Protein AF-A0A9D6I1W1-F1 (afdb_monomer)

Sequence (141 aa):
MDHDEIATLREELRDRFGPVPDEAEGLLIVSELRALGQRLGLETVVVRGNEARLVFRATATPRLAGLTAALDQVQFAAEVRRTVPLALRLTRLGGLDTGPGLVRAMAQAVGDGGTGGTPGESFGGSAPAGAVSNPAPPRLR

Nearest PDB structures (foldseek):
  6x50-assembly1_A  TM=6.807E-01  e=2.563E-03  Escherichia coli
  2byl-assembly1_B  TM=5.741E-01  e=1.421E-01  Homo sapiens
  7lom-assembly1_A  TM=5.620E-01  e=2.048E-01  Homo sap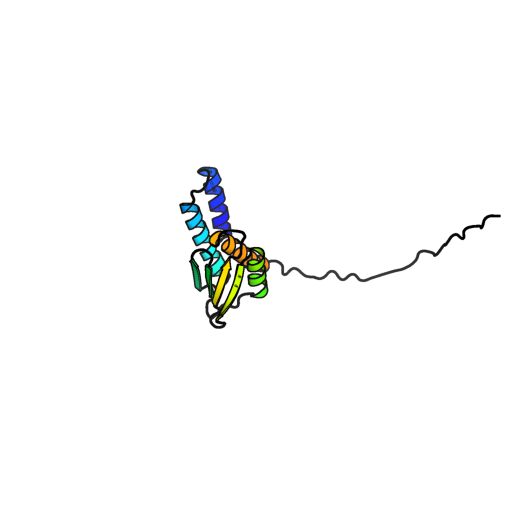iens
  3i5t-assembly1_A  TM=3.674E-01  e=3.999E-01  Cereibacter sphaeroides 2.4.1
  4rf6-assembly1_A  TM=4.831E-01  e=1.435E+00  Anthopleura japonica

pLDDT: mean 85.22, std 18.53, range [35.59, 98.25]

Radius of gyration: 25.31 Å; Cα contacts (8 Å, |Δi|>4): 171; chains: 1; bounding box: 54×83×42 Å

Mean predicted aligned error: 10.94 Å

Secondary structure (DSSP, 8-state):
--HHHHHHHHHHHHHHHSSPPHHHHHHHHHHHHHHHHHHTTEEEEEEETTEEEEEE-TT----HHHHHHHHHHTTEEEEEEEETTEEEEEEE-SSS-HHHHHHHHHHHHHHTTS-------------------PPPPPPP-

Foldseek 3Di:
DALVVLVVVCVVCCVPPNHDDPVRVVVSLVVLCVRLCVLQQWPDWDDDWQKIKTWHDQPGDAPVVLLVVLLVVQQWDWDFPDVRRTMIMIGHPDHDTPSVSSSRSSVRSSCVVPPPDDPDDDDDDDDDDDDDDDDDDDDDD

Structure (mmCIF, N/CA/C/O backbone):
data_AF-A0A9D6I1W1-F1
#
_entry.id   AF-A0A9D6I1W1-F1
#
loop_
_atom_site.group_PDB
_atom_site.id
_atom_site.type_symbol
_atom_site.label_atom_id
_atom_site.label_alt_id
_atom_site.label_comp_id
_atom_site.label_asym_id
_atom_site.label_entity_id
_atom_site.label_seq_id
_atom_site.pdbx_PDB_ins_code
_atom_site.Cartn_x
_atom_site.Cartn_y
_atom_site.Cartn_z
_atom_site.occupancy
_atom_site.B_iso_or_equiv
_atom_site.auth_seq_id
_atom_site.au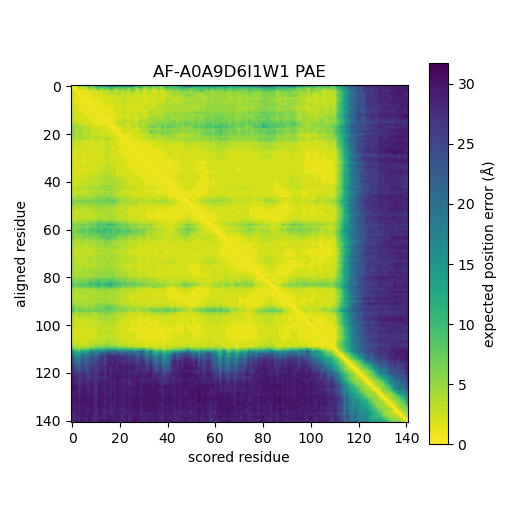th_comp_id
_atom_site.auth_asym_id
_atom_site.auth_atom_id
_atom_site.pdbx_PDB_model_num
ATOM 1 N N . MET A 1 1 ? -14.735 -3.892 -6.369 1.00 70.75 1 MET A N 1
ATOM 2 C CA . MET A 1 1 ? -14.815 -2.701 -5.519 1.00 70.75 1 MET A CA 1
ATOM 3 C C . MET A 1 1 ? -13.580 -1.878 -5.803 1.00 70.75 1 MET A C 1
ATOM 5 O O . MET A 1 1 ? -12.488 -2.448 -5.798 1.00 70.75 1 MET A O 1
ATOM 9 N N . ASP A 1 2 ? -13.767 -0.620 -6.179 1.00 87.50 2 ASP A N 1
ATOM 10 C CA . ASP A 1 2 ? -12.675 0.335 -6.372 1.00 87.50 2 ASP A CA 1
ATOM 11 C C . ASP A 1 2 ? -12.099 0.766 -5.008 1.00 87.50 2 ASP A C 1
ATOM 13 O O . ASP A 1 2 ? -12.730 0.575 -3.969 1.00 87.50 2 ASP A O 1
ATOM 17 N N . HIS A 1 3 ? -10.887 1.318 -4.998 1.00 89.44 3 HIS A N 1
ATOM 18 C CA . HIS A 1 3 ? -10.281 1.899 -3.803 1.00 89.44 3 HIS A CA 1
ATOM 19 C C . HIS A 1 3 ? -11.138 3.031 -3.224 1.00 89.44 3 HIS A C 1
ATOM 21 O O . HIS A 1 3 ? -11.344 3.061 -2.012 1.00 89.44 3 HIS A O 1
ATOM 27 N N . ASP A 1 4 ? -11.680 3.900 -4.080 1.00 89.50 4 ASP A N 1
ATOM 28 C CA . ASP A 1 4 ? -12.454 5.063 -3.633 1.00 89.50 4 ASP A CA 1
ATOM 29 C C . ASP A 1 4 ? -13.753 4.627 -2.932 1.00 89.50 4 ASP A C 1
ATOM 31 O O . ASP A 1 4 ? -14.112 5.159 -1.884 1.00 89.50 4 ASP A O 1
ATOM 35 N N . GLU A 1 5 ? -14.402 3.569 -3.433 1.00 90.19 5 GLU A N 1
ATOM 36 C CA . GLU A 1 5 ? -15.573 2.962 -2.785 1.00 90.19 5 GLU A CA 1
ATOM 37 C C . GLU A 1 5 ? -15.232 2.420 -1.385 1.00 90.19 5 GLU A C 1
ATOM 39 O O . GLU A 1 5 ? -16.047 2.502 -0.466 1.00 90.19 5 GLU A O 1
ATOM 44 N N . ILE A 1 6 ? -14.033 1.849 -1.204 1.00 91.31 6 ILE A N 1
ATOM 45 C CA . ILE A 1 6 ? -13.595 1.304 0.092 1.00 91.31 6 ILE A CA 1
ATOM 46 C C . ILE A 1 6 ? -13.307 2.440 1.077 1.00 91.31 6 ILE A C 1
ATOM 48 O O . ILE A 1 6 ? -13.640 2.326 2.259 1.00 91.31 6 ILE A O 1
ATOM 52 N N . ALA A 1 7 ? -12.734 3.547 0.599 1.00 88.62 7 ALA A N 1
ATOM 53 C CA . ALA A 1 7 ? -12.524 4.740 1.407 1.00 88.62 7 ALA A CA 1
ATOM 54 C C . ALA A 1 7 ? -13.860 5.320 1.901 1.00 88.62 7 ALA A C 1
ATOM 56 O O . ALA A 1 7 ? -14.001 5.566 3.099 1.00 88.62 7 ALA A O 1
ATOM 57 N N . THR A 1 8 ? -14.867 5.431 1.026 1.00 92.31 8 THR A N 1
ATOM 58 C CA . THR A 1 8 ? -16.224 5.852 1.417 1.00 92.31 8 THR A CA 1
ATOM 59 C C . THR A 1 8 ? -16.850 4.893 2.428 1.00 92.31 8 THR A C 1
ATOM 61 O O . THR A 1 8 ? -17.375 5.335 3.448 1.00 92.31 8 THR A O 1
ATOM 64 N N . LEU A 1 9 ? -16.732 3.577 2.219 1.00 92.19 9 LEU A N 1
ATOM 65 C CA . LEU A 1 9 ? -17.239 2.587 3.174 1.00 92.19 9 LEU A CA 1
ATOM 66 C C . LEU A 1 9 ? -16.602 2.749 4.564 1.00 92.19 9 LEU A C 1
ATOM 68 O O . LEU A 1 9 ? -17.291 2.621 5.575 1.00 92.19 9 LEU A O 1
ATOM 72 N N . ARG A 1 10 ? -15.299 3.046 4.638 1.00 91.06 10 ARG A N 1
ATOM 73 C CA . ARG A 1 10 ? -14.608 3.298 5.913 1.00 91.06 10 ARG A CA 1
ATOM 74 C C . ARG A 1 10 ? -15.203 4.506 6.645 1.00 91.06 10 ARG A C 1
ATOM 76 O O . ARG A 1 10 ? -15.369 4.454 7.864 1.00 91.06 10 ARG A O 1
ATOM 83 N N . GLU A 1 11 ? -15.519 5.577 5.921 1.00 93.25 11 GLU A N 1
ATOM 84 C CA . GLU A 1 11 ? -16.151 6.771 6.492 1.00 93.25 11 GLU A CA 1
ATOM 85 C C . GLU A 1 11 ? -17.568 6.476 6.993 1.00 93.25 11 GLU A C 1
ATOM 87 O O . GLU A 1 11 ? -17.896 6.829 8.125 1.00 93.25 11 GLU A O 1
ATOM 92 N N . GLU A 1 12 ? -18.373 5.748 6.216 1.00 95.31 12 GLU A N 1
ATOM 93 C CA . GLU A 1 12 ? -19.717 5.333 6.631 1.00 95.31 12 GLU A CA 1
ATOM 94 C C . GLU A 1 12 ? -19.694 4.428 7.866 1.00 95.31 12 GLU A C 1
ATOM 96 O O . GLU A 1 12 ? -20.510 4.590 8.777 1.00 95.31 12 GLU A O 1
ATOM 101 N N . LEU A 1 13 ? -18.755 3.477 7.926 1.00 93.19 13 LEU A N 1
ATOM 102 C CA . LEU A 1 13 ? -18.586 2.622 9.098 1.00 93.19 13 LEU A CA 1
ATOM 103 C C . LEU A 1 13 ? -18.280 3.463 10.338 1.00 93.19 13 LEU A C 1
ATOM 105 O O . LEU A 1 13 ? -18.861 3.228 11.398 1.00 93.19 13 LEU A O 1
ATOM 109 N N . ARG A 1 14 ? -17.417 4.473 10.187 1.00 93.44 14 ARG A N 1
ATOM 110 C CA . ARG A 1 14 ? -17.059 5.374 11.280 1.00 93.44 14 ARG A CA 1
ATOM 111 C C . ARG A 1 14 ? -18.237 6.212 11.760 1.00 93.44 14 ARG A C 1
ATOM 113 O O . ARG A 1 14 ? -18.436 6.337 12.965 1.00 93.44 14 ARG A O 1
ATOM 120 N N . ASP A 1 15 ? -18.994 6.779 10.829 1.00 95.44 15 ASP A N 1
ATOM 121 C CA . ASP A 1 15 ? -20.151 7.621 11.132 1.00 95.44 15 ASP A CA 1
ATOM 122 C C . ASP A 1 15 ? -21.249 6.831 11.860 1.00 95.44 15 ASP A C 1
ATOM 124 O O . ASP A 1 15 ? -21.794 7.276 12.869 1.00 95.44 15 ASP A O 1
ATOM 128 N N . ARG A 1 16 ? -21.531 5.608 11.396 1.00 95.81 16 ARG A N 1
ATOM 129 C CA . ARG A 1 16 ? -22.675 4.818 11.876 1.00 95.81 16 ARG A CA 1
ATOM 130 C C . ARG A 1 16 ? -22.365 3.952 13.091 1.00 95.81 16 ARG A C 1
ATOM 132 O O . ARG A 1 16 ? -23.267 3.683 13.882 1.00 95.81 16 ARG A O 1
ATOM 139 N N . PHE A 1 17 ? -21.122 3.492 13.229 1.00 94.50 17 PHE A N 1
ATOM 140 C CA . PHE A 1 17 ? -20.728 2.520 14.254 1.00 94.50 17 PHE A CA 1
ATOM 141 C C . PHE A 1 17 ? -19.616 3.021 15.184 1.00 94.50 17 PHE A C 1
ATOM 143 O O . PHE A 1 17 ? -19.275 2.330 16.143 1.00 94.50 17 PHE A O 1
ATOM 150 N N . GLY A 1 18 ? -19.079 4.223 14.955 1.00 91.69 18 GLY A N 1
ATOM 151 C CA . GLY A 1 18 ? -17.953 4.755 15.718 1.00 91.69 18 GLY A CA 1
ATOM 152 C C . GLY A 1 18 ? -16.598 4.234 15.214 1.00 91.69 18 GLY A C 1
ATOM 153 O O . GLY A 1 18 ? -16.489 3.775 14.081 1.00 91.69 18 GLY A O 1
ATOM 154 N N . PRO A 1 19 ? -15.515 4.344 16.001 1.00 92.62 19 PRO A N 1
ATOM 155 C CA . PRO A 1 19 ? -14.169 4.010 15.535 1.00 92.62 19 PRO A CA 1
ATOM 156 C C . PRO A 1 19 ? -14.069 2.560 15.040 1.00 92.62 19 PRO A C 1
ATOM 158 O O . PRO A 1 19 ? -14.519 1.628 15.704 1.00 92.62 19 PRO A O 1
ATOM 161 N N . VAL A 1 20 ? -13.455 2.386 13.867 1.00 88.94 20 VAL A N 1
ATOM 162 C CA . VAL A 1 20 ? -13.251 1.077 13.238 1.00 88.94 20 VAL A CA 1
ATOM 163 C C . VAL A 1 20 ? -12.238 0.279 14.072 1.00 88.94 20 VAL A C 1
ATOM 165 O O . VAL A 1 20 ? -11.143 0.791 14.304 1.00 88.94 20 VAL A O 1
ATOM 168 N N . PRO A 1 21 ? -12.574 -0.942 14.531 1.00 92.81 21 PRO A N 1
ATOM 169 C CA . PRO A 1 21 ? -11.631 -1.800 15.245 1.00 92.81 21 PRO A CA 1
ATOM 170 C C . PRO A 1 21 ? -10.431 -2.196 14.378 1.00 92.81 21 PRO A C 1
ATOM 172 O O . PRO A 1 21 ? -10.561 -2.318 13.156 1.00 92.81 21 PRO A O 1
ATOM 175 N N . ASP A 1 22 ? -9.291 -2.481 15.007 1.00 89.38 22 ASP A N 1
ATOM 176 C CA . ASP A 1 22 ? -8.035 -2.808 14.318 1.00 89.38 22 ASP A CA 1
ATOM 177 C C . ASP A 1 22 ? -8.177 -4.003 13.357 1.00 89.38 22 ASP A C 1
ATOM 179 O O . ASP A 1 22 ? -7.630 -3.998 12.250 1.00 89.38 22 ASP A O 1
ATOM 183 N N . GLU A 1 23 ? -8.960 -5.020 13.728 1.00 90.50 23 GLU A N 1
ATOM 184 C CA . GLU A 1 23 ? -9.205 -6.189 12.881 1.00 90.50 23 GLU A CA 1
ATOM 185 C C . GLU A 1 23 ? -9.958 -5.817 11.598 1.00 90.50 23 GLU A C 1
ATOM 187 O O . GLU A 1 23 ? -9.654 -6.333 10.519 1.00 90.50 23 GLU A O 1
ATOM 192 N N . ALA A 1 24 ? -10.929 -4.905 11.701 1.00 93.38 24 ALA A N 1
ATOM 193 C CA . ALA A 1 24 ? -11.688 -4.416 10.557 1.00 93.38 24 ALA A CA 1
ATOM 194 C C . ALA A 1 24 ? -10.835 -3.488 9.681 1.00 93.38 24 ALA A C 1
ATOM 196 O O . ALA A 1 24 ? -10.904 -3.575 8.454 1.00 93.38 24 ALA A O 1
ATOM 197 N N . GLU A 1 25 ? -9.968 -2.672 1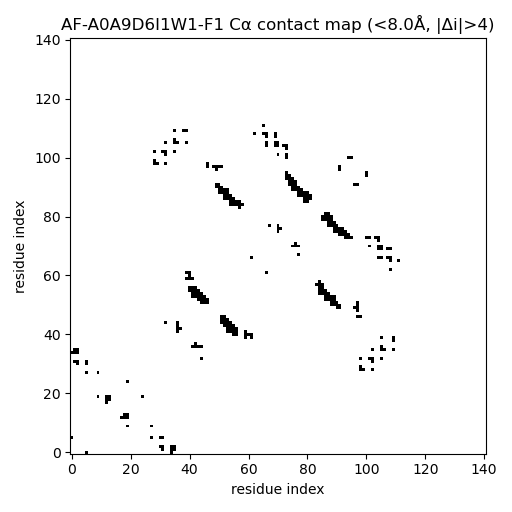0.284 1.00 92.56 25 GLU A N 1
ATOM 198 C CA . GLU A 1 25 ? -9.017 -1.837 9.549 1.00 92.56 25 GLU A CA 1
ATOM 199 C C . GLU A 1 25 ? -8.059 -2.697 8.707 1.00 92.56 25 GLU A C 1
ATOM 201 O O . GLU A 1 25 ? -7.827 -2.411 7.530 1.00 92.56 25 GLU A O 1
ATOM 206 N N . GLY A 1 26 ? -7.589 -3.825 9.251 1.00 93.31 26 GLY A N 1
ATOM 207 C CA . GLY A 1 26 ? -6.788 -4.798 8.506 1.00 93.31 26 GLY A CA 1
ATOM 208 C C . GLY A 1 26 ? -7.495 -5.341 7.256 1.00 93.31 26 GLY A C 1
ATOM 209 O O . GLY A 1 26 ? -6.878 -5.463 6.193 1.00 93.31 26 GLY A O 1
ATOM 210 N N . LEU A 1 27 ? -8.798 -5.627 7.343 1.00 95.06 27 LEU A N 1
ATOM 211 C CA . LEU A 1 27 ? -9.594 -6.095 6.200 1.00 95.06 27 LEU A CA 1
ATOM 212 C C . LEU A 1 27 ? -9.785 -5.010 5.133 1.00 95.06 27 LEU A C 1
ATOM 214 O O . LEU A 1 27 ? -9.736 -5.313 3.933 1.00 95.06 27 LEU A O 1
ATOM 218 N N . LEU A 1 28 ? -9.971 -3.757 5.550 1.00 95.00 28 LEU A N 1
ATOM 219 C CA . LEU A 1 28 ? -10.068 -2.620 4.635 1.00 95.00 28 LEU A CA 1
ATOM 220 C C . LEU A 1 28 ? -8.744 -2.416 3.888 1.00 95.00 28 LEU A C 1
ATOM 222 O O . LEU A 1 28 ? -8.750 -2.378 2.659 1.00 95.00 28 LEU A O 1
ATOM 226 N N . ILE A 1 29 ? -7.608 -2.442 4.593 1.00 95.50 29 ILE A N 1
ATOM 227 C CA . ILE A 1 29 ? -6.269 -2.345 3.986 1.00 95.50 29 ILE A CA 1
ATOM 228 C C . ILE A 1 29 ? -6.047 -3.450 2.945 1.00 95.50 29 ILE A C 1
ATOM 230 O O . ILE A 1 29 ? -5.593 -3.181 1.833 1.00 95.50 29 ILE A O 1
ATOM 234 N N . VAL A 1 30 ? -6.377 -4.707 3.266 1.00 96.00 30 VAL A N 1
ATOM 235 C CA . VAL A 1 30 ? -6.241 -5.827 2.314 1.00 96.00 30 VAL A CA 1
ATOM 236 C C . VAL A 1 30 ? -7.097 -5.602 1.065 1.00 96.00 30 VAL A C 1
ATOM 238 O O . VAL A 1 30 ? -6.667 -5.916 -0.050 1.00 96.00 30 VAL A O 1
ATOM 241 N N . SER A 1 31 ? -8.296 -5.050 1.238 1.00 96.31 31 SER A N 1
ATOM 242 C CA . SER A 1 31 ? -9.212 -4.749 0.137 1.00 96.31 31 SER A CA 1
ATOM 243 C C . SER A 1 31 ? -8.676 -3.621 -0.750 1.00 96.31 31 SER A C 1
ATOM 245 O O . SER A 1 31 ? -8.677 -3.757 -1.975 1.00 96.31 31 SER A O 1
ATOM 247 N N . GLU A 1 32 ? -8.127 -2.558 -0.157 1.00 96.56 32 GLU A N 1
ATOM 248 C CA . GLU A 1 32 ? -7.506 -1.441 -0.880 1.00 96.56 32 GLU A CA 1
ATOM 249 C C . GLU A 1 32 ? -6.261 -1.887 -1.651 1.00 96.56 32 GLU A C 1
ATOM 251 O O . GLU A 1 32 ? -6.142 -1.610 -2.845 1.00 96.56 32 GLU A O 1
ATOM 256 N N . LEU A 1 33 ? -5.365 -2.652 -1.015 1.00 96.88 33 LEU A N 1
ATOM 257 C CA . LEU A 1 33 ? -4.177 -3.207 -1.672 1.00 96.88 33 LEU A CA 1
ATOM 258 C C . LEU A 1 33 ? -4.549 -4.098 -2.859 1.00 96.88 33 LEU A C 1
ATOM 260 O O . LEU A 1 33 ? -3.864 -4.083 -3.885 1.00 96.88 33 LEU A O 1
ATOM 264 N N . ARG A 1 34 ? -5.644 -4.860 -2.752 1.00 96.25 34 ARG A N 1
ATOM 265 C CA . ARG A 1 34 ? -6.159 -5.669 -3.861 1.00 96.25 34 ARG A CA 1
ATOM 266 C C . ARG A 1 34 ? -6.667 -4.789 -5.003 1.00 96.25 34 ARG A C 1
ATOM 268 O O . ARG A 1 34 ? -6.291 -5.041 -6.147 1.00 96.25 34 ARG A O 1
ATOM 275 N N . ALA A 1 35 ? -7.487 -3.780 -4.715 1.00 96.00 35 ALA A N 1
ATOM 276 C CA . ALA A 1 35 ? -8.042 -2.879 -5.727 1.00 96.00 35 ALA A CA 1
ATOM 277 C C . ALA A 1 35 ? -6.940 -2.082 -6.452 1.00 96.00 35 ALA A C 1
ATOM 279 O O . ALA A 1 35 ? -6.841 -2.113 -7.681 1.00 96.00 35 ALA A O 1
ATOM 280 N N . LEU A 1 36 ? -6.045 -1.444 -5.697 1.00 96.38 36 LEU A N 1
ATOM 281 C CA . LEU A 1 36 ? -4.921 -0.677 -6.238 1.00 96.38 36 LEU A CA 1
ATOM 282 C C . LEU A 1 36 ? -3.912 -1.573 -6.960 1.00 96.38 36 LEU A C 1
ATOM 284 O O . LEU A 1 36 ? -3.433 -1.235 -8.043 1.00 96.38 36 LEU A O 1
ATOM 288 N N . GLY A 1 37 ? -3.620 -2.750 -6.401 1.00 95.94 37 GLY A N 1
ATOM 289 C CA . GLY A 1 37 ? -2.734 -3.727 -7.022 1.00 95.94 37 GLY A CA 1
ATOM 290 C C . GLY A 1 37 ? -3.243 -4.181 -8.384 1.00 95.94 37 GLY A C 1
ATOM 291 O O . GLY A 1 37 ? -2.465 -4.233 -9.334 1.00 95.94 37 GLY A O 1
ATOM 292 N N . GLN A 1 38 ? -4.548 -4.425 -8.524 1.00 95.12 38 GLN A N 1
ATOM 293 C CA . GLN A 1 38 ? -5.145 -4.744 -9.822 1.00 95.12 38 GLN A CA 1
ATOM 294 C C . GLN A 1 38 ? -4.960 -3.611 -10.838 1.00 95.12 38 GLN A C 1
ATOM 296 O O . GLN A 1 38 ? -4.566 -3.888 -11.972 1.00 95.12 38 GLN A O 1
ATOM 301 N N . ARG A 1 39 ? -5.173 -2.352 -10.430 1.00 94.19 39 ARG A N 1
ATOM 302 C CA . ARG A 1 39 ? -4.988 -1.167 -11.290 1.00 94.19 39 ARG A CA 1
ATOM 303 C C . ARG A 1 39 ? -3.531 -0.985 -11.730 1.00 94.19 39 ARG A C 1
ATOM 305 O O . ARG A 1 39 ? -3.283 -0.597 -12.866 1.00 94.19 39 ARG A O 1
ATOM 312 N N . LEU A 1 40 ? -2.571 -1.327 -10.869 1.00 94.62 40 LEU A N 1
ATOM 313 C CA . LEU A 1 40 ? -1.133 -1.280 -11.171 1.00 94.62 40 LEU A CA 1
ATOM 314 C C . LEU A 1 40 ? -0.610 -2.505 -11.945 1.00 94.62 40 LEU A C 1
ATOM 316 O O . LEU A 1 40 ? 0.564 -2.540 -12.315 1.00 94.62 40 LEU A O 1
ATOM 320 N N . GLY A 1 41 ? -1.449 -3.515 -12.196 1.00 96.31 41 GLY A N 1
ATOM 321 C CA . GLY A 1 41 ? -1.039 -4.745 -12.877 1.00 96.31 41 GLY A CA 1
ATOM 322 C C . GLY A 1 41 ? -0.262 -5.720 -11.987 1.00 96.31 41 GLY A C 1
ATOM 323 O O . GLY A 1 41 ? 0.499 -6.546 -12.498 1.00 96.31 41 GLY A O 1
ATOM 324 N N . LEU A 1 42 ? -0.444 -5.648 -10.668 1.00 97.19 42 LEU A N 1
ATOM 325 C CA . LEU A 1 42 ? 0.092 -6.632 -9.736 1.00 97.19 42 LEU A CA 1
ATOM 326 C C . LEU A 1 42 ? -0.639 -7.970 -9.853 1.00 97.19 42 LEU A C 1
ATOM 328 O O . LEU A 1 42 ? -1.858 -8.059 -10.025 1.00 97.19 42 LEU A O 1
ATOM 332 N N . GLU A 1 43 ? 0.151 -9.027 -9.749 1.00 97.06 43 GLU A N 1
ATOM 333 C CA . GLU A 1 43 ? -0.306 -10.397 -9.559 1.00 97.06 43 GLU A CA 1
ATOM 334 C C . GLU A 1 43 ? -0.338 -10.740 -8.068 1.00 97.06 43 GLU A C 1
ATOM 336 O O . GLU A 1 43 ? -1.319 -11.299 -7.586 1.00 97.06 43 GLU A O 1
ATOM 341 N N . THR A 1 44 ? 0.698 -10.328 -7.327 1.00 97.19 44 THR A N 1
ATOM 342 C CA . THR A 1 44 ? 0.860 -10.684 -5.914 1.00 97.19 44 THR A CA 1
ATOM 343 C C . THR A 1 44 ? 1.384 -9.509 -5.094 1.00 97.19 44 THR A C 1
ATOM 345 O O . THR A 1 44 ? 2.348 -8.846 -5.483 1.00 97.19 44 THR A O 1
ATOM 348 N N . VAL A 1 45 ? 0.792 -9.323 -3.911 1.00 97.75 45 VAL A N 1
ATOM 349 C CA . VAL A 1 45 ? 1.291 -8.467 -2.827 1.00 97.75 45 VAL A CA 1
ATOM 350 C C . VAL A 1 45 ? 1.454 -9.339 -1.588 1.00 97.75 45 VAL A C 1
ATOM 352 O O . VAL A 1 45 ? 0.501 -9.981 -1.154 1.00 97.75 45 VAL A O 1
ATOM 355 N N . VAL A 1 46 ? 2.656 -9.377 -1.017 1.00 97.62 46 VAL A N 1
ATOM 356 C CA . VAL A 1 46 ? 2.917 -10.049 0.264 1.00 97.62 46 VAL A CA 1
ATOM 357 C C . VAL A 1 46 ? 3.487 -9.028 1.227 1.00 97.62 46 VAL A C 1
ATOM 359 O O . VAL A 1 46 ? 4.493 -8.409 0.907 1.00 97.62 46 VAL A O 1
ATOM 362 N N . VAL A 1 47 ? 2.884 -8.888 2.404 1.00 96.31 47 VAL A N 1
ATOM 363 C CA . VAL A 1 47 ? 3.378 -8.031 3.490 1.00 96.31 47 VAL A CA 1
ATOM 364 C C . VAL A 1 47 ? 3.794 -8.914 4.661 1.00 96.31 47 VAL A C 1
ATOM 366 O O . VAL A 1 47 ? 3.051 -9.815 5.052 1.00 96.31 47 VAL A O 1
ATOM 369 N N . ARG A 1 48 ? 4.990 -8.683 5.208 1.00 94.56 48 ARG A N 1
ATOM 370 C CA . ARG A 1 48 ? 5.507 -9.361 6.404 1.00 94.56 48 ARG A CA 1
ATOM 371 C C . ARG A 1 48 ? 6.310 -8.382 7.250 1.00 94.56 48 ARG A C 1
ATOM 373 O O . ARG A 1 48 ? 7.450 -8.063 6.924 1.00 94.56 48 ARG A O 1
ATOM 380 N N . GLY A 1 49 ? 5.720 -7.923 8.353 1.00 94.06 49 GLY A N 1
ATOM 381 C CA . GLY A 1 49 ? 6.344 -6.923 9.219 1.00 94.06 49 GLY A CA 1
ATOM 382 C C . GLY A 1 49 ? 6.709 -5.664 8.428 1.00 94.06 49 GLY A C 1
ATOM 383 O O . GLY A 1 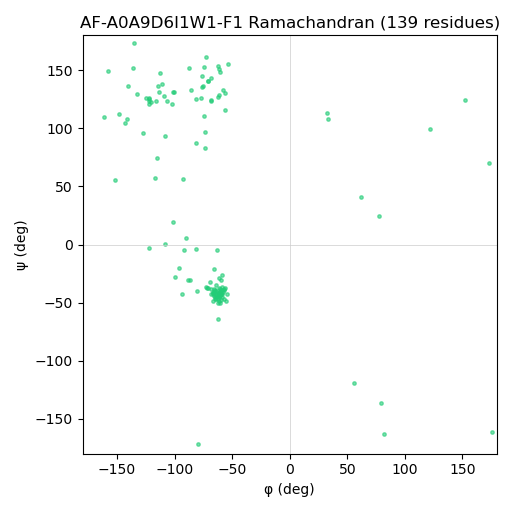49 ? 5.842 -5.042 7.817 1.00 94.06 49 GLY A O 1
ATOM 384 N N . ASN A 1 50 ? 8.000 -5.330 8.399 1.00 96.50 50 ASN A N 1
ATOM 385 C CA . ASN A 1 50 ? 8.541 -4.163 7.692 1.00 96.50 50 ASN A CA 1
ATOM 386 C C . ASN A 1 50 ? 8.946 -4.442 6.236 1.00 96.50 50 ASN A C 1
ATOM 388 O O . ASN A 1 50 ? 9.522 -3.572 5.584 1.00 96.50 50 ASN A O 1
ATOM 392 N N . GLU A 1 51 ? 8.681 -5.640 5.719 1.00 97.12 51 GLU A N 1
ATOM 393 C CA . GLU A 1 51 ? 8.969 -5.987 4.332 1.00 97.12 51 GLU A CA 1
ATOM 394 C C . GLU A 1 51 ? 7.692 -6.206 3.533 1.00 97.12 51 GLU A C 1
ATOM 396 O O . GLU A 1 51 ? 6.690 -6.733 4.028 1.00 97.12 51 GLU A O 1
ATOM 401 N N . ALA A 1 52 ? 7.758 -5.859 2.253 1.00 98.06 52 ALA A N 1
ATOM 402 C CA . ALA A 1 52 ? 6.744 -6.245 1.297 1.00 98.06 52 ALA A CA 1
ATOM 403 C C . ALA A 1 5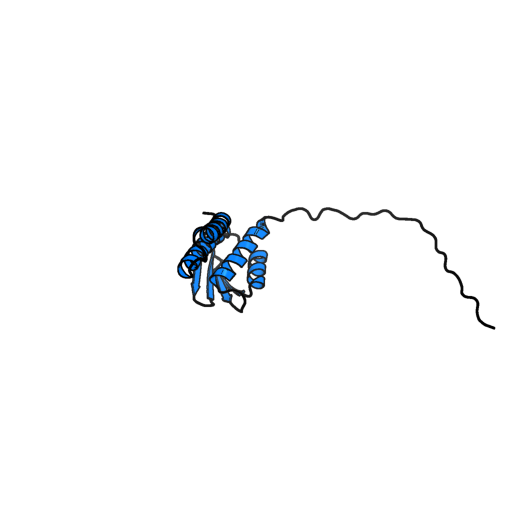2 ? 7.358 -6.730 -0.012 1.00 98.06 52 ALA A C 1
ATOM 405 O O . ALA A 1 52 ? 8.447 -6.328 -0.415 1.00 98.06 52 ALA A O 1
ATOM 406 N N . ARG A 1 53 ? 6.640 -7.612 -0.696 1.00 98.25 53 ARG A N 1
ATOM 407 C CA . ARG A 1 53 ? 6.996 -8.095 -2.023 1.00 98.25 53 ARG A CA 1
ATOM 408 C C . ARG A 1 53 ? 5.862 -7.793 -2.979 1.00 98.25 53 ARG A C 1
ATOM 410 O O . ARG A 1 53 ? 4.736 -8.236 -2.754 1.00 98.25 53 ARG A O 1
ATOM 417 N N . LEU A 1 54 ? 6.194 -7.097 -4.059 1.00 98.12 54 LEU A N 1
ATOM 418 C CA . LEU A 1 54 ? 5.284 -6.825 -5.163 1.00 98.12 54 LEU A CA 1
ATOM 419 C C . LEU A 1 54 ? 5.725 -7.651 -6.366 1.00 98.12 54 LEU A C 1
ATOM 421 O O . LEU A 1 54 ? 6.893 -7.608 -6.755 1.00 98.12 54 LEU A O 1
ATOM 425 N N . VAL A 1 55 ? 4.808 -8.412 -6.951 1.00 98.00 55 VAL A N 1
ATOM 426 C CA . VAL A 1 55 ? 5.041 -9.145 -8.198 1.00 98.00 55 VAL A CA 1
ATOM 427 C C . VAL A 1 55 ? 4.031 -8.662 -9.218 1.00 98.00 55 VAL A C 1
ATOM 429 O O . VAL A 1 55 ? 2.826 -8.729 -8.982 1.00 98.00 55 VAL A O 1
ATOM 432 N N . PHE A 1 56 ? 4.534 -8.165 -10.340 1.00 97.69 56 PHE A N 1
ATOM 433 C CA . PHE A 1 56 ? 3.728 -7.699 -11.456 1.00 97.69 56 PHE A CA 1
ATOM 434 C C . PHE A 1 56 ? 3.416 -8.854 -12.397 1.00 97.69 56 PHE A C 1
ATOM 436 O O . PHE A 1 56 ? 4.206 -9.788 -12.533 1.00 97.69 56 PHE A O 1
ATOM 443 N N . ARG A 1 57 ? 2.283 -8.767 -13.090 1.00 97.06 57 ARG A N 1
ATOM 444 C CA . ARG A 1 57 ? 1.983 -9.679 -14.195 1.00 97.06 57 ARG A CA 1
ATOM 445 C C . ARG A 1 57 ? 3.048 -9.518 -15.278 1.00 97.06 57 ARG A C 1
ATOM 447 O O . ARG A 1 57 ? 3.538 -8.415 -15.508 1.00 97.06 57 ARG A O 1
ATOM 454 N N . ALA A 1 58 ? 3.358 -10.588 -16.003 1.00 94.56 58 ALA A N 1
ATOM 455 C CA . ALA A 1 58 ? 4.349 -10.541 -17.084 1.00 94.56 58 ALA A CA 1
ATOM 456 C C . ALA A 1 58 ? 4.004 -9.531 -18.198 1.00 94.56 58 ALA A C 1
ATOM 458 O O . ALA A 1 58 ? 4.900 -9.032 -18.870 1.00 94.56 58 ALA A O 1
ATOM 459 N N . THR A 1 59 ? 2.717 -9.225 -18.378 1.00 93.56 59 THR A N 1
ATOM 460 C CA . THR A 1 59 ? 2.206 -8.266 -19.367 1.00 93.56 59 THR A CA 1
ATOM 461 C C . THR A 1 59 ? 2.066 -6.841 -18.829 1.00 93.56 59 THR A C 1
ATOM 463 O O . THR A 1 59 ? 1.697 -5.945 -19.584 1.00 93.56 59 THR A O 1
ATOM 466 N N . ALA A 1 60 ? 2.313 -6.613 -17.536 1.00 92.69 60 ALA A N 1
ATOM 467 C CA . ALA A 1 60 ? 2.163 -5.293 -16.945 1.00 92.69 60 ALA A CA 1
ATOM 468 C C . ALA A 1 60 ? 3.335 -4.383 -17.338 1.00 92.69 60 ALA A C 1
ATOM 470 O O . ALA A 1 60 ? 4.500 -4.764 -17.237 1.00 92.69 60 ALA A O 1
ATOM 471 N N . THR A 1 61 ? 3.018 -3.145 -17.713 1.00 88.12 61 THR A N 1
ATOM 472 C CA . THR A 1 61 ? 3.992 -2.082 -17.996 1.00 88.12 61 THR A CA 1
ATOM 473 C C . THR A 1 61 ? 3.834 -0.952 -16.972 1.00 88.12 61 THR A C 1
ATOM 475 O O . THR A 1 61 ? 3.240 0.085 -17.286 1.00 88.12 61 THR A O 1
ATOM 478 N N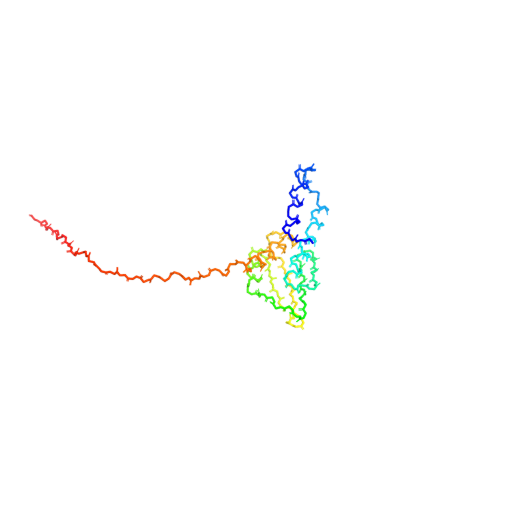 . PRO A 1 62 ? 4.283 -1.145 -15.718 1.00 86.75 62 PRO A N 1
ATOM 479 C CA . PRO A 1 62 ? 4.105 -0.148 -14.670 1.00 86.75 62 PRO A CA 1
ATOM 480 C C . PRO A 1 62 ? 4.943 1.103 -14.942 1.00 86.75 62 PRO A C 1
ATOM 482 O O . PRO A 1 62 ? 6.089 1.027 -15.391 1.00 86.75 62 PRO A O 1
ATOM 485 N N . ARG A 1 63 ? 4.390 2.273 -14.611 1.00 90.50 63 ARG A N 1
ATOM 486 C CA . ARG A 1 63 ? 5.114 3.551 -14.646 1.00 90.50 63 ARG A CA 1
ATOM 487 C C . ARG A 1 63 ? 6.096 3.612 -13.473 1.00 90.50 63 ARG A C 1
ATOM 489 O O . ARG A 1 63 ? 5.783 4.174 -12.428 1.00 90.50 63 ARG A O 1
ATOM 496 N N . LEU A 1 64 ? 7.276 3.009 -13.640 1.00 89.06 64 LEU A N 1
ATOM 497 C CA . LEU A 1 64 ? 8.238 2.839 -12.545 1.00 89.06 64 LEU A CA 1
ATOM 498 C C . LEU A 1 64 ? 8.666 4.144 -11.881 1.00 89.06 64 LEU A C 1
ATOM 500 O O . LEU A 1 64 ? 8.773 4.170 -10.666 1.00 89.06 64 LEU A O 1
ATOM 504 N N . ALA A 1 65 ? 8.866 5.220 -12.643 1.00 90.75 65 ALA A N 1
ATOM 505 C CA . ALA A 1 65 ? 9.276 6.499 -12.066 1.00 90.75 65 ALA A CA 1
ATOM 506 C C . ALA A 1 65 ? 8.251 7.030 -11.046 1.00 90.75 65 ALA A C 1
ATOM 508 O O . ALA A 1 65 ? 8.629 7.370 -9.930 1.00 90.75 65 ALA A O 1
ATOM 509 N N . GLY A 1 66 ? 6.960 7.032 -11.402 1.00 92.06 66 GLY A N 1
ATOM 510 C CA . GLY A 1 66 ? 5.889 7.473 -10.501 1.00 92.06 66 GLY A CA 1
ATOM 511 C C . GLY A 1 66 ? 5.714 6.537 -9.307 1.00 92.06 66 GLY A C 1
ATOM 512 O O . GLY A 1 66 ? 5.613 6.991 -8.173 1.00 92.06 66 GLY A O 1
ATOM 513 N N . LEU A 1 67 ? 5.774 5.220 -9.536 1.00 94.38 67 LEU A N 1
ATOM 514 C CA . LEU A 1 67 ? 5.683 4.245 -8.450 1.00 94.38 67 LEU A CA 1
ATOM 515 C C . LEU A 1 67 ? 6.841 4.376 -7.451 1.00 94.38 67 LEU A C 1
ATOM 517 O O . LEU A 1 67 ? 6.600 4.385 -6.248 1.00 94.38 67 LEU A O 1
ATOM 521 N N . THR A 1 68 ? 8.082 4.486 -7.927 1.00 94.12 68 THR A N 1
ATOM 522 C CA . THR A 1 68 ? 9.252 4.667 -7.057 1.00 94.12 68 THR A CA 1
ATOM 523 C C . THR A 1 68 ? 9.170 5.992 -6.304 1.00 94.12 68 THR A C 1
ATOM 525 O O . THR A 1 68 ? 9.361 6.000 -5.095 1.00 94.12 68 THR A O 1
ATOM 528 N N . ALA A 1 69 ? 8.788 7.086 -6.971 1.00 95.06 69 ALA A N 1
ATOM 529 C CA . ALA A 1 69 ? 8.610 8.379 -6.312 1.00 95.06 69 ALA A CA 1
ATOM 530 C C . ALA A 1 69 ? 7.535 8.334 -5.211 1.00 95.06 69 ALA A C 1
ATOM 532 O O . ALA A 1 69 ? 7.720 8.917 -4.143 1.00 95.06 69 ALA A O 1
ATOM 533 N N . ALA A 1 70 ? 6.425 7.628 -5.440 1.00 96.19 70 ALA A N 1
ATOM 534 C CA . ALA A 1 70 ? 5.390 7.439 -4.429 1.00 96.19 70 ALA A CA 1
ATOM 535 C C . ALA A 1 70 ? 5.888 6.590 -3.245 1.00 96.19 70 ALA A C 1
ATOM 537 O O . ALA A 1 70 ? 5.617 6.923 -2.095 1.00 96.19 70 ALA A O 1
ATOM 538 N N . LEU A 1 71 ? 6.657 5.526 -3.503 1.00 96.69 71 LEU A N 1
ATOM 539 C CA . LEU A 1 71 ? 7.269 4.690 -2.461 1.00 96.69 71 LEU A CA 1
ATOM 540 C C . LEU A 1 71 ? 8.293 5.466 -1.615 1.00 96.69 71 LEU A C 1
ATOM 542 O O . LEU A 1 71 ? 8.309 5.322 -0.392 1.00 96.69 71 LEU A O 1
ATOM 546 N N . ASP A 1 72 ? 9.094 6.330 -2.236 1.00 96.19 72 ASP A N 1
ATOM 547 C CA . ASP A 1 72 ? 10.058 7.176 -1.529 1.00 96.19 72 ASP A CA 1
ATOM 548 C C . ASP A 1 72 ? 9.350 8.183 -0.605 1.00 96.19 72 ASP A C 1
ATOM 550 O O . ASP A 1 72 ? 9.764 8.372 0.542 1.00 96.19 72 ASP A O 1
ATOM 554 N N . GLN A 1 73 ? 8.234 8.779 -1.051 1.00 95.75 73 GLN A N 1
ATOM 555 C CA . GLN A 1 73 ? 7.435 9.718 -0.244 1.00 95.75 73 GLN A CA 1
ATOM 556 C C . GLN A 1 73 ? 6.897 9.100 1.052 1.00 95.75 73 GLN A C 1
ATOM 558 O O . GLN A 1 73 ? 6.730 9.804 2.048 1.00 95.75 73 GLN A O 1
ATOM 563 N N . VAL A 1 74 ? 6.631 7.792 1.055 1.00 96.69 74 VAL A N 1
ATOM 564 C CA . VAL A 1 74 ? 6.198 7.044 2.247 1.00 96.69 74 VAL A CA 1
ATOM 565 C C . VAL A 1 74 ? 7.329 6.235 2.890 1.00 96.69 74 VAL A C 1
ATOM 567 O O . VAL A 1 74 ? 7.070 5.343 3.693 1.00 96.69 74 VAL A O 1
ATOM 570 N N . GLN A 1 75 ? 8.583 6.583 2.590 1.00 97.31 75 GLN A N 1
ATOM 571 C CA . GLN A 1 75 ? 9.788 6.045 3.225 1.00 97.31 75 GLN A CA 1
ATOM 572 C C . GLN A 1 75 ? 9.982 4.529 3.040 1.00 97.31 75 GLN A C 1
ATOM 574 O O . GLN A 1 75 ? 10.411 3.830 3.963 1.00 97.31 75 GLN A O 1
ATOM 579 N N . PHE A 1 76 ? 9.711 4.009 1.842 1.00 98.06 76 PHE A N 1
ATOM 580 C CA . PHE A 1 76 ? 10.100 2.652 1.456 1.00 98.06 76 PHE A CA 1
ATOM 581 C C . PHE A 1 76 ? 11.357 2.657 0.594 1.00 98.06 76 PHE A C 1
ATOM 583 O O . PHE A 1 76 ? 11.409 3.319 -0.433 1.00 98.06 76 PHE A O 1
ATOM 590 N N . ALA A 1 77 ? 12.329 1.818 0.946 1.00 97.31 77 ALA A N 1
ATOM 591 C CA . ALA A 1 77 ? 13.372 1.426 0.009 1.00 97.31 77 ALA A CA 1
ATOM 592 C C . ALA A 1 77 ? 12.816 0.379 -0.961 1.00 97.31 77 ALA A C 1
ATOM 594 O O . ALA A 1 77 ? 12.323 -0.664 -0.521 1.00 97.31 77 ALA A O 1
ATOM 595 N N . ALA A 1 78 ? 12.931 0.629 -2.266 1.00 97.06 78 ALA A N 1
ATOM 596 C CA . ALA A 1 78 ? 12.531 -0.307 -3.310 1.00 97.06 78 ALA A CA 1
ATOM 597 C C . ALA A 1 78 ? 13.747 -0.950 -3.992 1.00 97.06 78 ALA A C 1
ATOM 599 O O . ALA A 1 78 ? 14.598 -0.275 -4.563 1.00 97.06 78 ALA A O 1
ATOM 600 N N . GLU A 1 79 ? 13.802 -2.279 -3.978 1.00 96.69 79 GLU A N 1
ATOM 601 C CA . GLU A 1 79 ? 14.845 -3.074 -4.619 1.00 96.69 79 GLU A CA 1
ATOM 602 C C . GLU A 1 79 ? 14.237 -3.932 -5.735 1.00 96.69 79 GLU A C 1
ATOM 604 O O . GLU A 1 79 ? 13.340 -4.751 -5.503 1.00 96.69 79 GLU A O 1
ATOM 609 N N . VAL A 1 80 ? 14.747 -3.788 -6.960 1.00 96.31 80 VAL A N 1
ATOM 610 C CA . VAL A 1 80 ? 14.345 -4.639 -8.086 1.00 96.31 80 VAL A CA 1
ATOM 611 C C . VAL A 1 80 ? 14.984 -6.015 -7.922 1.00 96.31 80 VAL A C 1
ATOM 613 O O . VAL A 1 80 ? 16.189 -6.185 -8.077 1.00 96.31 80 VAL A O 1
ATOM 616 N N . ARG A 1 81 ? 14.164 -7.026 -7.638 1.00 97.44 81 ARG A N 1
ATOM 617 C CA . ARG A 1 81 ? 14.608 -8.420 -7.487 1.00 97.44 81 ARG A CA 1
ATOM 618 C C . ARG A 1 81 ? 14.663 -9.168 -8.811 1.00 97.44 81 ARG A C 1
ATOM 620 O O . ARG A 1 81 ? 15.435 -10.111 -8.952 1.00 97.44 81 ARG A O 1
ATOM 627 N N . ARG A 1 82 ? 13.793 -8.794 -9.747 1.00 95.25 82 ARG A N 1
ATOM 628 C CA . ARG A 1 82 ? 13.669 -9.382 -11.085 1.00 95.25 82 ARG A CA 1
ATOM 629 C C . ARG A 1 82 ? 12.988 -8.377 -12.005 1.00 95.25 82 ARG A C 1
ATOM 631 O O . ARG A 1 82 ? 12.140 -7.629 -11.536 1.00 95.25 82 ARG A O 1
ATOM 638 N N . THR A 1 83 ? 13.312 -8.390 -13.294 1.00 91.69 83 THR A N 1
ATOM 639 C CA . THR A 1 83 ? 12.727 -7.484 -14.297 1.00 91.69 83 THR A CA 1
ATOM 640 C C . THR A 1 83 ? 11.607 -8.113 -15.133 1.00 91.69 83 THR A C 1
ATOM 642 O O . THR A 1 83 ? 10.721 -7.386 -15.566 1.00 91.69 83 THR A O 1
ATOM 645 N N . VAL A 1 84 ? 11.597 -9.440 -15.344 1.00 91.31 84 VAL A N 1
ATOM 646 C CA . VAL A 1 84 ? 10.572 -10.134 -16.156 1.00 91.31 84 VAL A CA 1
ATOM 647 C C . VAL A 1 84 ? 10.164 -11.494 -15.550 1.00 91.31 84 VAL A C 1
ATOM 649 O O . VAL A 1 84 ? 10.959 -12.436 -15.634 1.00 91.31 84 VAL A O 1
ATOM 652 N N . PRO A 1 85 ? 8.949 -11.634 -14.975 1.00 91.00 85 PRO A N 1
ATOM 653 C CA . PRO A 1 85 ? 8.078 -10.528 -14.586 1.00 91.00 85 PRO A CA 1
ATOM 654 C C . PRO A 1 85 ? 8.764 -9.651 -13.536 1.00 91.00 85 PRO A C 1
ATOM 656 O O . PRO A 1 85 ? 9.602 -10.128 -12.760 1.00 91.00 85 PRO A O 1
ATOM 659 N N . LEU A 1 86 ? 8.415 -8.367 -13.529 1.00 96.44 86 LEU A N 1
ATOM 660 C CA . LEU A 1 86 ? 8.958 -7.420 -12.570 1.00 96.44 86 LEU A CA 1
ATOM 661 C C . LEU A 1 86 ? 8.578 -7.853 -11.149 1.00 96.44 86 LEU A C 1
ATOM 663 O O . LEU A 1 86 ? 7.409 -8.094 -10.842 1.00 96.44 86 LEU A O 1
ATOM 667 N N . ALA A 1 87 ? 9.575 -7.930 -10.276 1.00 97.50 87 ALA A N 1
ATOM 668 C CA . ALA A 1 87 ? 9.382 -8.185 -8.861 1.00 97.50 87 ALA A CA 1
ATOM 669 C C . ALA A 1 87 ? 10.194 -7.188 -8.042 1.00 97.50 87 ALA A C 1
ATOM 671 O O . ALA A 1 87 ? 11.402 -7.044 -8.248 1.00 97.50 87 ALA A O 1
ATOM 672 N N . LEU A 1 88 ? 9.531 -6.547 -7.086 1.00 97.81 88 LEU A N 1
ATOM 673 C CA . LEU A 1 88 ? 10.132 -5.603 -6.156 1.00 97.81 88 LEU A CA 1
ATOM 674 C C . LEU A 1 88 ? 10.135 -6.206 -4.753 1.00 97.81 88 LEU A C 1
ATOM 676 O O . LEU A 1 88 ? 9.146 -6.811 -4.325 1.00 97.81 88 LEU A O 1
ATOM 680 N N . ARG A 1 89 ? 11.243 -6.024 -4.038 1.00 98.12 89 ARG A N 1
ATOM 681 C CA . ARG A 1 89 ? 11.284 -6.131 -2.581 1.00 98.12 89 ARG A CA 1
ATOM 682 C C . ARG A 1 89 ? 11.272 -4.720 -2.025 1.00 98.12 89 ARG A C 1
ATOM 684 O O . ARG A 1 89 ? 12.037 -3.876 -2.476 1.00 98.12 89 ARG A O 1
ATOM 691 N N . LEU A 1 90 ? 10.400 -4.489 -1.065 1.00 98.25 90 LEU A N 1
ATOM 692 C CA . LEU A 1 90 ? 10.254 -3.226 -0.379 1.00 98.25 90 LEU A CA 1
ATOM 693 C C . LEU A 1 90 ? 10.654 -3.420 1.077 1.00 98.25 90 LEU A C 1
ATOM 695 O O . LEU A 1 90 ? 10.245 -4.399 1.705 1.00 98.25 90 LEU A O 1
ATOM 699 N N . THR A 1 91 ? 11.417 -2.475 1.606 1.00 98.19 91 THR A N 1
ATOM 700 C CA . THR A 1 91 ? 11.754 -2.404 3.027 1.00 98.19 91 THR A CA 1
ATOM 701 C C . THR A 1 91 ? 11.293 -1.056 3.555 1.00 98.19 91 THR A C 1
ATOM 703 O O . THR A 1 91 ? 11.717 -0.013 3.059 1.00 98.19 91 THR A O 1
ATOM 706 N N . ARG A 1 92 ? 10.419 -1.070 4.559 1.00 97.88 92 ARG A N 1
ATOM 707 C CA . ARG A 1 92 ? 9.987 0.138 5.258 1.00 97.88 92 ARG A CA 1
ATOM 708 C C . ARG A 1 92 ? 11.160 0.708 6.054 1.00 97.88 92 ARG A C 1
ATOM 710 O O . ARG A 1 92 ? 11.716 0.021 6.910 1.00 97.88 92 ARG A O 1
ATOM 717 N N . LEU A 1 93 ? 11.503 1.966 5.796 1.00 97.06 93 LEU A N 1
ATOM 718 C CA . LEU A 1 93 ? 12.544 2.702 6.520 1.00 97.06 93 LEU A CA 1
ATOM 719 C C . LEU A 1 93 ? 11.967 3.577 7.644 1.00 97.06 93 LEU A C 1
ATOM 721 O O . LEU A 1 93 ? 12.689 3.946 8.566 1.00 97.06 93 LEU A O 1
ATOM 725 N N . GLY A 1 94 ? 10.675 3.906 7.580 1.00 92.81 94 GLY A N 1
ATOM 726 C CA . GLY A 1 94 ? 9.989 4.766 8.543 1.00 92.81 94 GLY A CA 1
ATOM 727 C C . GLY A 1 94 ? 8.542 5.044 8.134 1.00 92.81 94 GLY A C 1
ATOM 728 O O . GLY A 1 94 ? 7.974 4.314 7.327 1.00 92.81 94 GLY A O 1
ATOM 729 N N . GLY A 1 95 ? 7.942 6.093 8.694 1.00 93.88 95 GLY A N 1
ATOM 730 C CA . GLY A 1 95 ? 6.648 6.611 8.241 1.00 93.88 95 GLY A CA 1
ATOM 731 C C . GLY A 1 95 ? 5.446 5.807 8.733 1.00 93.88 95 GLY A C 1
ATOM 732 O O . GLY A 1 95 ? 5.372 5.433 9.901 1.00 93.88 95 GLY A O 1
ATOM 733 N N . LEU A 1 96 ? 4.488 5.549 7.847 1.00 93.50 96 LEU A N 1
ATOM 734 C CA . LEU A 1 96 ? 3.295 4.745 8.142 1.00 93.50 96 LEU A CA 1
ATOM 735 C C . LEU A 1 96 ? 3.641 3.261 8.221 1.00 93.50 96 LEU A C 1
ATOM 737 O O . LEU A 1 96 ? 4.568 2.826 7.544 1.00 93.50 96 LEU A O 1
ATOM 741 N N . ASP A 1 97 ? 2.877 2.473 8.977 1.00 95.31 97 ASP A N 1
ATOM 742 C CA . ASP A 1 97 ? 2.996 1.011 8.950 1.00 95.31 97 ASP A CA 1
ATOM 743 C C . ASP A 1 97 ? 2.869 0.449 7.530 1.00 95.31 97 ASP A C 1
ATOM 745 O O . ASP A 1 97 ? 2.262 1.061 6.647 1.00 95.31 97 ASP A O 1
ATOM 749 N N . THR A 1 98 ? 3.439 -0.738 7.301 1.00 96.12 98 THR A N 1
ATOM 750 C CA . THR A 1 98 ? 3.645 -1.267 5.947 1.00 96.12 98 THR A CA 1
ATOM 751 C C . THR A 1 98 ? 2.364 -1.317 5.110 1.00 96.12 98 THR A C 1
ATOM 753 O O . THR A 1 98 ? 2.385 -0.944 3.942 1.00 96.12 98 THR A O 1
ATOM 756 N N . GLY A 1 99 ? 1.245 -1.747 5.699 1.00 95.81 99 GLY A N 1
ATOM 757 C CA . GLY A 1 99 ? -0.048 -1.819 5.011 1.00 95.81 99 GLY A CA 1
ATOM 758 C C . GLY A 1 99 ? -0.553 -0.442 4.556 1.00 95.81 99 GLY A C 1
ATOM 759 O O . GLY A 1 99 ? -0.621 -0.203 3.349 1.00 95.81 99 GLY A O 1
ATOM 760 N N . PRO A 1 100 ? -0.853 0.481 5.488 1.00 95.94 100 PRO A N 1
ATOM 761 C CA . PRO A 1 100 ? -1.294 1.838 5.155 1.00 95.94 100 PRO A CA 1
ATOM 762 C C . PRO A 1 100 ? -0.310 2.609 4.264 1.00 95.94 100 PRO A C 1
ATOM 764 O O . PRO A 1 100 ? -0.723 3.319 3.346 1.00 95.94 100 PRO A O 1
ATOM 767 N N . GLY A 1 101 ? 0.997 2.447 4.494 1.00 97.25 101 GLY A N 1
ATOM 768 C CA . GLY A 1 101 ? 2.038 3.064 3.674 1.00 97.25 101 GLY A CA 1
ATOM 769 C C . GLY A 1 101 ? 1.990 2.602 2.217 1.00 97.25 101 GLY A C 1
ATOM 770 O O . GLY A 1 101 ? 2.050 3.431 1.309 1.00 97.25 101 GLY A O 1
ATOM 771 N N . LEU A 1 102 ? 1.805 1.299 1.979 1.00 97.31 102 LEU A N 1
ATOM 772 C CA . LEU A 1 102 ? 1.636 0.761 0.628 1.00 97.31 102 LEU A CA 1
ATOM 773 C C . LEU A 1 102 ? 0.343 1.233 -0.033 1.00 97.31 102 LEU A C 1
ATOM 775 O O . LEU A 1 102 ? 0.387 1.604 -1.202 1.00 97.31 102 LEU A O 1
ATOM 779 N N . VAL A 1 103 ? -0.784 1.256 0.690 1.00 97.25 103 VAL A N 1
ATOM 780 C CA . VAL A 1 103 ? -2.052 1.786 0.155 1.00 97.25 103 VAL A CA 1
ATOM 781 C C . VAL A 1 103 ? -1.845 3.216 -0.337 1.00 97.25 103 VAL A C 1
ATOM 783 O O . VAL A 1 103 ? -2.163 3.523 -1.484 1.00 97.25 103 VAL A O 1
ATOM 786 N N . ARG A 1 104 ? -1.217 4.068 0.482 1.00 96.25 104 ARG A N 1
ATOM 787 C CA . ARG A 1 104 ? -0.921 5.457 0.117 1.00 96.25 104 ARG A CA 1
ATOM 788 C C . ARG A 1 104 ? -0.018 5.563 -1.116 1.00 96.25 104 ARG A C 1
ATOM 790 O O . ARG A 1 104 ? -0.375 6.278 -2.049 1.00 96.25 104 ARG A O 1
ATOM 797 N N . ALA A 1 105 ? 1.107 4.843 -1.148 1.00 96.75 105 ALA A N 1
ATOM 798 C CA . ALA A 1 105 ? 2.018 4.854 -2.298 1.00 96.75 105 ALA A CA 1
ATOM 799 C C . ALA A 1 105 ? 1.324 4.405 -3.588 1.00 96.75 105 ALA A C 1
ATOM 801 O O . ALA A 1 105 ? 1.479 5.013 -4.645 1.00 96.75 105 ALA A O 1
ATOM 802 N N . MET A 1 106 ? 0.552 3.323 -3.513 1.00 95.94 106 MET A N 1
ATOM 803 C CA . MET A 1 106 ? -0.110 2.748 -4.677 1.00 95.94 106 MET A CA 1
ATOM 804 C C . MET A 1 106 ? -1.250 3.643 -5.169 1.00 95.94 106 MET A C 1
ATOM 806 O O . MET A 1 106 ? -1.398 3.803 -6.377 1.00 95.94 106 MET A O 1
ATOM 810 N N . ALA A 1 107 ? -2.003 4.278 -4.267 1.00 95.12 107 ALA A N 1
ATOM 811 C CA . ALA A 1 107 ? -3.019 5.265 -4.624 1.00 95.12 107 ALA A CA 1
ATOM 812 C C . ALA A 1 107 ? -2.402 6.480 -5.336 1.00 95.12 107 ALA A C 1
ATOM 814 O O . ALA A 1 107 ? -2.898 6.881 -6.387 1.00 95.12 107 ALA A O 1
ATOM 815 N N . GLN A 1 108 ? -1.277 7.007 -4.837 1.00 93.69 108 GLN A N 1
ATOM 816 C CA . GLN A 1 108 ? -0.537 8.090 -5.501 1.00 93.69 108 GLN A CA 1
ATOM 817 C C . GLN A 1 108 ? -0.034 7.670 -6.888 1.00 93.69 108 GLN A C 1
ATOM 819 O O . GLN A 1 108 ? -0.303 8.352 -7.872 1.00 93.69 108 GLN A O 1
ATOM 824 N N . ALA A 1 109 ? 0.601 6.499 -6.998 1.00 92.88 109 ALA A N 1
ATOM 825 C CA . ALA A 1 109 ? 1.115 5.987 -8.269 1.00 92.88 109 ALA A CA 1
ATOM 826 C C . ALA A 1 109 ? 0.015 5.762 -9.325 1.00 92.88 109 ALA A C 1
ATOM 828 O O . ALA A 1 109 ? 0.271 5.831 -10.529 1.00 92.88 109 ALA A O 1
ATOM 829 N N . VAL A 1 110 ? -1.210 5.476 -8.880 1.00 90.38 110 VAL A N 1
ATOM 830 C CA . VAL A 1 110 ? -2.395 5.361 -9.733 1.00 90.38 110 VAL A CA 1
ATOM 831 C C . VAL A 1 110 ? -2.978 6.742 -10.081 1.00 90.38 110 VAL A C 1
ATOM 833 O O . VAL A 1 110 ? -3.379 6.954 -11.227 1.00 90.38 110 VAL A O 1
ATOM 836 N N . GLY A 1 111 ? -3.009 7.677 -9.126 1.00 80.75 111 GLY A N 1
ATOM 837 C CA . GLY A 1 111 ? -3.515 9.048 -9.280 1.00 80.75 111 GLY A CA 1
ATOM 838 C C . GLY A 1 111 ? -2.646 9.943 -10.172 1.00 80.75 111 GLY A C 1
ATOM 839 O O . GLY A 1 111 ? -3.182 10.719 -10.961 1.00 80.75 111 GLY A O 1
ATOM 840 N N . ASP A 1 112 ? -1.327 9.733 -10.180 1.00 60.91 112 ASP A N 1
ATOM 841 C CA . ASP A 1 112 ? -0.380 10.345 -11.133 1.00 60.91 112 ASP A CA 1
ATOM 842 C C . ASP A 1 112 ? -0.651 9.910 -12.596 1.00 60.91 112 ASP A C 1
ATOM 844 O O . ASP A 1 112 ? -0.043 10.389 -13.557 1.00 60.91 112 ASP A O 1
ATOM 848 N N . GLY A 1 113 ? -1.611 8.999 -12.796 1.00 51.38 113 GLY A N 1
ATOM 849 C CA . GLY A 1 113 ? -2.246 8.698 -14.073 1.00 51.38 113 GLY A CA 1
ATOM 850 C C . GLY A 1 113 ? -3.086 9.832 -14.673 1.00 51.38 113 GLY A C 1
ATOM 851 O O . GLY A 1 113 ? -3.322 9.797 -15.881 1.00 51.38 113 GLY A O 1
ATOM 852 N N . GLY A 1 114 ? -3.527 10.802 -13.859 1.00 42.09 114 GLY A N 1
ATOM 853 C CA . GLY A 1 114 ? -4.598 11.759 -14.173 1.00 42.09 114 GLY A CA 1
ATOM 854 C C . GLY A 1 114 ? -4.199 13.218 -14.432 1.00 42.09 114 GLY A C 1
ATOM 855 O O . GLY A 1 114 ? -5.072 14.024 -14.733 1.00 42.09 114 GLY A O 1
ATOM 856 N N . THR A 1 115 ? -2.919 13.587 -14.383 1.00 40.25 115 THR A N 1
ATOM 857 C CA . THR A 1 115 ? -2.454 14.964 -14.667 1.00 40.25 115 THR A CA 1
ATOM 858 C C . THR A 1 115 ? -1.531 15.012 -15.883 1.00 40.25 115 THR A C 1
ATOM 860 O O . THR A 1 115 ? -0.406 15.494 -15.848 1.00 40.25 115 THR A O 1
ATOM 863 N N . GLY A 1 116 ? -2.047 14.526 -17.012 1.00 40.44 116 GLY A N 1
ATOM 864 C CA . GLY A 1 116 ? -1.545 14.845 -18.350 1.00 40.44 116 GLY A CA 1
ATOM 865 C C . GLY A 1 116 ? -2.299 16.032 -18.956 1.00 40.44 116 GLY A C 1
ATOM 866 O O . GLY A 1 116 ? -2.906 15.885 -20.009 1.00 40.44 116 GLY A O 1
ATOM 867 N N . GLY A 1 117 ? -2.317 17.178 -18.270 1.00 36.31 117 GLY A N 1
ATOM 868 C CA . GLY A 1 117 ? -2.855 18.442 -18.779 1.00 36.31 117 GLY A CA 1
ATOM 869 C C . GLY A 1 117 ? -1.719 19.423 -19.068 1.00 36.31 117 GLY A C 1
ATOM 870 O O . GLY A 1 117 ? -1.253 20.098 -18.162 1.00 36.31 117 GLY A O 1
ATOM 871 N N . THR A 1 118 ? -1.252 19.425 -20.316 1.00 35.59 118 THR A N 1
ATOM 872 C CA . THR A 1 118 ? -0.564 20.507 -21.051 1.00 35.59 118 THR A CA 1
ATOM 873 C C . THR A 1 118 ? 0.363 21.471 -20.271 1.00 35.59 118 THR A C 1
ATOM 875 O O . THR A 1 118 ? -0.122 22.423 -19.664 1.00 35.59 118 THR A O 1
ATOM 878 N N . PRO A 1 119 ? 1.704 21.397 -20.414 1.00 46.03 119 PRO A N 1
ATOM 879 C CA . PRO A 1 119 ? 2.551 22.575 -20.255 1.00 46.03 119 PRO A CA 1
ATOM 880 C C . PRO A 1 119 ? 2.504 23.351 -21.576 1.00 46.03 119 PRO A C 1
ATOM 882 O O . PRO A 1 119 ? 3.277 23.097 -22.497 1.00 46.03 119 PRO A O 1
ATOM 885 N N . GLY A 1 120 ? 1.522 24.237 -21.708 1.00 46.56 120 GLY A N 1
ATOM 886 C CA . GLY A 1 120 ? 1.272 24.948 -22.956 1.00 46.56 120 GLY A CA 1
ATOM 887 C C . GLY A 1 120 ? 0.641 26.308 -22.744 1.00 46.56 120 GLY A C 1
ATOM 888 O O . GLY A 1 120 ? -0.386 26.580 -23.343 1.00 46.56 120 GLY A O 1
ATOM 889 N N . GLU A 1 121 ? 1.274 27.161 -21.940 1.00 40.84 121 GLU A N 1
ATOM 890 C CA . GLU A 1 121 ? 1.181 28.606 -22.150 1.00 40.84 121 GLU A CA 1
ATOM 891 C C . GLU A 1 121 ? 2.592 29.192 -22.203 1.00 40.84 121 GLU A C 1
ATOM 893 O O . GLU A 1 121 ? 3.285 29.435 -21.216 1.00 40.84 121 GLU A O 1
ATOM 898 N N . SER A 1 122 ? 3.030 29.326 -23.447 1.00 42.25 122 SER A N 1
ATOM 899 C CA . SER A 1 122 ? 4.179 30.071 -23.922 1.00 42.25 122 SER A CA 1
ATOM 900 C C . SER A 1 122 ? 4.100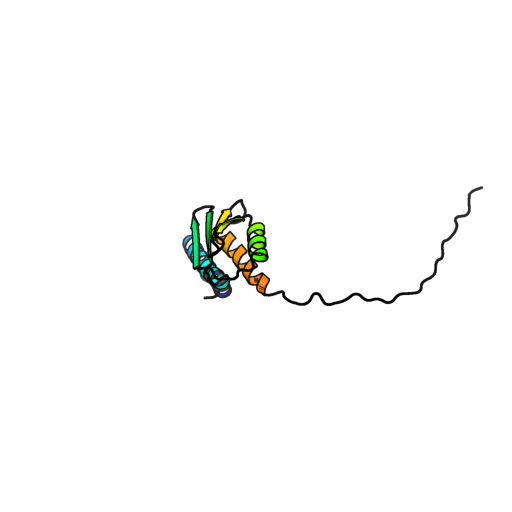 31.537 -23.494 1.00 42.25 122 SER A C 1
ATOM 902 O O . SER A 1 122 ? 3.257 32.287 -23.981 1.00 42.25 122 SER A O 1
ATOM 904 N N . PHE A 1 123 ? 5.044 31.970 -22.660 1.00 46.31 123 PHE A N 1
ATOM 905 C CA . PHE A 1 123 ? 5.391 33.382 -22.537 1.00 46.31 123 PHE A CA 1
ATOM 906 C C . PHE A 1 123 ? 6.179 33.821 -23.782 1.00 46.31 123 PHE A C 1
ATOM 908 O O . PHE A 1 123 ? 7.392 33.647 -23.868 1.00 46.31 123 PHE A O 1
ATOM 915 N N . GLY A 1 124 ? 5.480 34.409 -24.749 1.00 42.62 124 GLY A N 1
ATOM 916 C CA . GLY A 1 124 ? 6.013 35.427 -25.659 1.00 42.62 124 GLY A CA 1
ATOM 917 C C . GLY A 1 124 ? 5.081 36.632 -25.523 1.00 42.62 124 GLY A C 1
ATOM 918 O O . GLY A 1 124 ? 3.874 36.464 -25.565 1.00 42.62 124 GLY A O 1
ATOM 919 N N . GLY A 1 125 ? 5.495 37.859 -25.236 1.00 46.12 125 GLY A N 1
ATOM 920 C CA . GLY A 1 125 ? 6.721 38.548 -25.590 1.00 46.12 125 GLY A CA 1
ATOM 921 C C . GLY A 1 125 ? 6.297 39.802 -26.354 1.00 46.12 125 GLY A C 1
ATOM 922 O O . GLY A 1 125 ? 5.994 39.709 -27.534 1.00 46.12 125 GLY A O 1
ATOM 923 N N . SER A 1 126 ? 6.256 40.960 -25.689 1.00 41.00 126 SER A N 1
ATOM 924 C CA . SER A 1 126 ? 6.413 42.264 -26.346 1.00 41.00 126 SER A CA 1
ATOM 925 C C . SER A 1 126 ? 6.789 43.330 -25.314 1.00 41.00 126 SER A C 1
ATOM 927 O O . SER A 1 126 ? 5.983 43.723 -24.476 1.00 41.00 126 SER A O 1
ATOM 929 N N . ALA A 1 127 ? 8.033 43.798 -25.390 1.00 45.59 127 ALA A N 1
ATOM 930 C CA . ALA A 1 127 ? 8.445 45.127 -24.927 1.00 45.59 127 ALA A CA 1
ATOM 931 C C . ALA A 1 127 ? 8.058 46.171 -26.016 1.00 45.59 127 ALA A C 1
ATOM 933 O O . ALA A 1 127 ? 7.462 45.756 -27.018 1.00 45.59 127 ALA A O 1
ATOM 934 N N . PRO A 1 128 ? 8.444 47.468 -25.958 1.00 57.97 128 PRO A N 1
ATOM 935 C CA . PRO A 1 128 ? 9.093 48.244 -24.887 1.00 57.97 128 PRO A CA 1
ATOM 936 C C . PRO A 1 128 ? 8.465 49.649 -24.664 1.00 57.97 128 PRO A C 1
ATOM 938 O O . PRO A 1 128 ? 7.648 50.097 -25.459 1.00 57.97 128 PRO A O 1
ATOM 941 N N . ALA A 1 129 ? 8.915 50.369 -23.623 1.00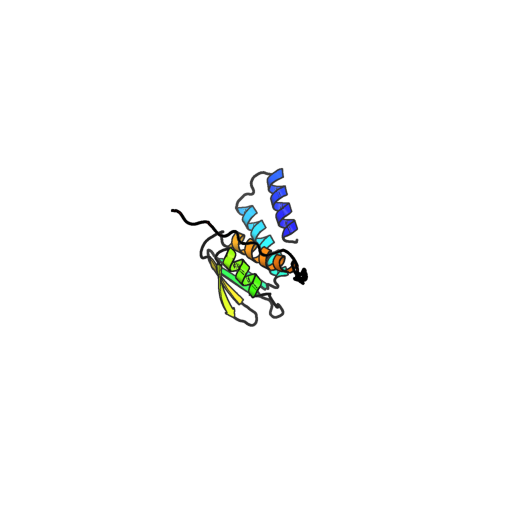 44.41 129 ALA A N 1
ATOM 942 C CA . ALA A 1 129 ? 9.264 51.809 -23.620 1.00 44.41 129 ALA A CA 1
ATOM 943 C C . ALA A 1 129 ? 9.070 52.425 -22.223 1.00 44.41 129 ALA A C 1
ATOM 945 O O . ALA A 1 129 ? 7.981 52.381 -21.662 1.00 44.41 129 ALA A O 1
ATOM 946 N N . GLY A 1 130 ? 10.117 53.045 -21.673 1.00 43.41 130 GLY A N 1
ATOM 947 C CA . GLY A 1 130 ? 10.003 53.747 -20.394 1.00 43.41 130 GLY A CA 1
ATOM 948 C C . GLY A 1 130 ? 11.324 54.253 -19.832 1.00 43.41 130 GLY A C 1
ATOM 949 O O . GLY A 1 130 ? 11.822 53.706 -18.863 1.00 43.41 130 GLY A O 1
ATOM 950 N N . ALA A 1 131 ? 11.874 55.268 -20.498 1.00 52.09 131 ALA A N 1
ATOM 951 C CA . ALA A 1 131 ? 12.728 56.344 -19.988 1.00 52.09 131 ALA A CA 1
ATOM 952 C C . ALA A 1 131 ? 13.695 56.069 -18.813 1.00 52.09 131 ALA A C 1
ATOM 954 O O . ALA A 1 131 ? 13.329 55.979 -17.643 1.00 52.09 131 ALA A O 1
ATOM 955 N N . VAL A 1 132 ? 14.979 56.143 -19.156 1.00 56.03 132 VAL A N 1
ATOM 956 C CA . VAL A 1 132 ? 16.086 56.451 -18.250 1.00 56.03 132 VAL A CA 1
ATOM 957 C C . VAL A 1 132 ? 15.888 57.859 -17.674 1.00 56.03 132 VAL A C 1
ATOM 959 O O . VAL A 1 132 ? 15.777 58.821 -18.431 1.00 56.03 132 VAL A O 1
ATOM 962 N N . SER A 1 133 ? 15.915 58.003 -16.350 1.00 57.41 133 SER A N 1
ATOM 963 C CA . SER A 1 133 ? 16.305 59.261 -15.706 1.00 57.41 133 SER A CA 1
ATOM 964 C C . SER A 1 133 ? 16.992 58.961 -14.378 1.00 57.41 133 SER A C 1
ATOM 966 O O . SER A 1 133 ? 16.388 58.428 -13.451 1.00 57.41 133 SER A O 1
ATOM 968 N N . ASN A 1 134 ? 18.288 59.258 -14.323 1.00 63.56 134 ASN A N 1
ATOM 969 C CA . ASN A 1 134 ? 19.125 59.168 -13.135 1.00 63.56 134 ASN A CA 1
ATOM 970 C C . ASN A 1 134 ? 19.315 60.588 -12.580 1.00 63.56 134 ASN A C 1
ATOM 972 O O . ASN A 1 134 ? 19.840 61.430 -13.314 1.00 63.56 134 ASN A O 1
ATOM 976 N N . PRO A 1 135 ? 18.934 60.899 -11.331 1.00 67.38 135 PRO A N 1
ATOM 977 C CA . PRO A 1 135 ? 19.308 62.169 -10.727 1.00 67.38 135 PRO A CA 1
ATOM 978 C C . PRO A 1 135 ? 20.741 62.111 -10.171 1.00 67.38 135 PRO A C 1
ATOM 980 O O . PRO A 1 135 ? 21.088 61.261 -9.353 1.00 67.38 135 PRO A O 1
ATOM 983 N N . ALA A 1 136 ? 21.580 63.053 -10.608 1.00 70.00 136 ALA A N 1
ATOM 984 C CA . ALA A 1 136 ? 22.906 63.297 -10.047 1.00 70.00 136 ALA A CA 1
ATOM 985 C C . ALA A 1 136 ? 22.810 63.925 -8.637 1.00 70.00 136 ALA A C 1
ATOM 987 O O . ALA A 1 136 ? 21.987 64.821 -8.438 1.00 70.00 136 ALA A O 1
ATOM 988 N N . PRO A 1 137 ? 23.664 63.543 -7.667 1.00 70.31 137 PRO A N 1
ATOM 989 C CA . PRO A 1 137 ? 23.735 64.235 -6.383 1.00 70.31 137 PRO A CA 1
ATOM 990 C C . PRO A 1 137 ? 24.684 65.449 -6.455 1.00 70.31 137 PRO A C 1
ATOM 992 O O . PRO A 1 137 ? 25.815 65.304 -6.934 1.00 70.31 137 PRO A O 1
ATOM 995 N N . PRO A 1 138 ? 24.307 66.639 -5.950 1.00 73.62 138 PRO A N 1
ATOM 996 C CA . PRO A 1 138 ? 25.268 67.717 -5.753 1.00 73.62 138 PRO A CA 1
ATOM 997 C C . PRO A 1 138 ? 26.156 67.448 -4.527 1.00 73.62 138 PRO A C 1
ATOM 999 O O . PRO A 1 138 ? 25.699 67.009 -3.471 1.00 73.62 138 PRO A O 1
ATOM 1002 N N . ARG A 1 139 ? 27.457 67.703 -4.697 1.00 68.62 139 ARG A N 1
ATOM 1003 C CA . ARG A 1 139 ? 28.507 67.548 -3.682 1.00 68.62 139 ARG A CA 1
ATOM 1004 C C . ARG A 1 139 ? 28.472 68.683 -2.655 1.00 68.62 139 ARG A C 1
ATOM 1006 O O . ARG A 1 139 ? 28.256 69.832 -3.023 1.00 68.62 139 ARG A O 1
ATOM 1013 N N . LEU A 1 140 ? 28.787 68.351 -1.400 1.00 59.44 140 LEU A N 1
ATOM 1014 C CA . LEU A 1 140 ? 29.138 69.310 -0.348 1.00 59.44 140 LEU A CA 1
ATOM 1015 C C . LEU A 1 140 ? 30.318 70.200 -0.776 1.00 59.44 140 LEU A C 1
ATOM 1017 O O . LEU A 1 140 ? 31.378 69.672 -1.132 1.00 59.44 140 LEU A O 1
ATOM 1021 N N . ARG A 1 141 ? 30.162 71.516 -0.609 1.00 58.56 141 ARG A N 1
ATOM 1022 C CA . ARG A 1 141 ? 31.117 72.400 0.075 1.00 58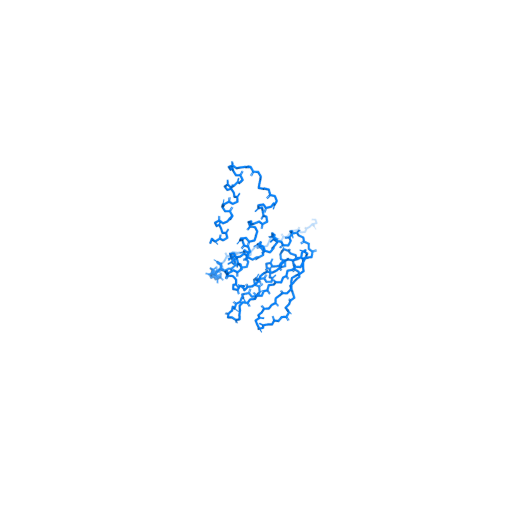.56 141 ARG A CA 1
ATOM 1023 C C . ARG A 1 141 ? 30.448 73.707 0.473 1.00 58.56 141 ARG A C 1
ATOM 1025 O O . ARG A 1 141 ? 29.653 74.214 -0.343 1.00 58.56 141 ARG A O 1
#

Solvent-accessible surface area (backbone atoms only — not comparable to full-atom values): 8406 Å² total; per-residue (Å²): 120,56,45,68,59,52,54,50,49,54,51,51,47,32,74,76,73,38,85,75,52,71,74,57,49,52,53,50,47,54,50,35,44,50,32,41,30,53,76,58,29,40,72,44,79,46,79,55,80,55,34,34,38,42,31,36,35,77,86,46,82,64,64,56,69,51,39,50,54,25,30,48,77,39,33,33,50,79,43,81,77,41,78,84,46,35,25,38,42,34,39,57,76,45,81,52,59,57,62,65,26,48,41,52,18,44,49,47,37,56,53,73,69,73,74,84,73,75,99,75,82,79,91,76,87,81,86,87,88,82,78,92,81,83,85,82,82,87,78,92,129